Protein AF-X0W258-F1 (afdb_monomer)

Nearest PDB structures (foldseek):
  5zhn-assembly1_A  TM=9.318E-01  e=1.863E-03  Pseudomonas aeruginosa UCBPP-PA14
  5wyr-assembly1_A  TM=9.211E-01  e=2.615E-03  Pseudomonas aeruginosa UCBPP-PA14
  8fci-assembly1_A  TM=9.010E-01  e=1.015E-02  Mycobacterium avium
  8txa-assembly2_D  TM=9.564E-01  e=1.015E-02  Mycobacterium marinum
  8fch-assembly1_A  TM=9.146E-01  e=1.747E-02  Mycobacterium avium

Secondary structure (DSSP, 8-state):
--B-HHHHHHHHHHHHT-TT----S--S-------GGGEEEEEE-TTSPPP-HHHHHHHTT-SEEEEEE--TT-B-HHHHHH-

InterPro domains:
  IPR002649 tRNA (guanine-N1-)-methyltransferase TrmD [PTHR46417] (1-81)
  IPR016009 tRNA methyltransferase TRMD/TRM10-type domain [PF01746] (1-81)
  IPR029026 tRNA (guanine-N1-)-methyltransferase, N-terminal [G3DSA:3.40.1280.10] (1-83)
  IPR029028 Alpha/beta knot methyltransferases [SSF75217] (1-81)

Radius of gyration: 14.61 Å; Cα contacts (8 Å, |Δi|>4): 68; chains: 1; bounding box: 32×24×42 Å

Sequence (83 aa):
MVMKPEPIFEAVEYVRSYPDGHKQRHTLTGTGKVTKSQTKIILLTPQGKRLDQRLAKRFSKLKHLILICGHYEGVDERVRERL

Structure (mmCIF, N/CA/C/O backbone):
data_AF-X0W258-F1
#
_entry.id   AF-X0W258-F1
#
loop_
_atom_site.group_PDB
_atom_site.id
_atom_site.type_symbol
_atom_site.label_atom_id
_atom_site.label_alt_id
_atom_site.label_comp_id
_atom_site.label_asym_id
_atom_site.label_entity_id
_atom_site.label_seq_id
_atom_site.pdbx_PDB_ins_code
_atom_site.Cartn_x
_atom_site.Cartn_y
_atom_site.Cartn_z
_atom_site.occupancy
_atom_site.B_iso_or_equiv
_atom_site.auth_seq_id
_atom_site.auth_comp_id
_atom_site.auth_asym_id
_atom_site.auth_atom_id
_atom_site.pdbx_PDB_m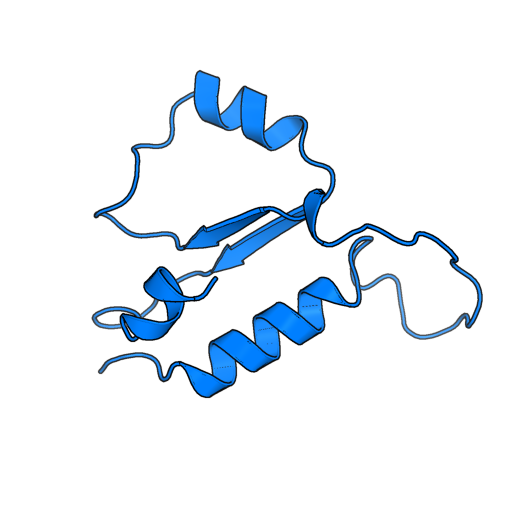odel_num
ATOM 1 N N . MET A 1 1 ? 12.207 2.736 -15.631 1.00 91.31 1 MET A N 1
ATOM 2 C CA . MET A 1 1 ? 12.610 2.567 -14.224 1.00 91.31 1 MET A CA 1
ATOM 3 C C . MET A 1 1 ? 11.495 1.906 -13.415 1.00 91.31 1 MET A C 1
ATOM 5 O O . MET A 1 1 ? 10.356 2.335 -13.453 1.00 91.31 1 MET A O 1
ATOM 9 N N . VAL A 1 2 ? 11.812 0.849 -12.666 1.00 96.12 2 VAL A N 1
ATOM 10 C CA . VAL A 1 2 ? 10.850 0.171 -11.775 1.00 96.12 2 VAL A CA 1
ATOM 11 C C . VAL A 1 2 ? 11.271 0.415 -10.332 1.00 96.12 2 VAL A C 1
ATOM 13 O O . VAL A 1 2 ? 12.459 0.313 -10.013 1.00 96.12 2 VAL A O 1
ATOM 16 N N . MET A 1 3 ? 10.322 0.762 -9.460 1.00 98.00 3 MET A N 1
ATOM 17 C CA . MET A 1 3 ? 10.615 0.935 -8.038 1.00 98.00 3 MET A CA 1
ATOM 18 C C . MET A 1 3 ? 10.989 -0.407 -7.410 1.00 98.00 3 MET A C 1
ATOM 20 O O . MET A 1 3 ? 10.259 -1.390 -7.543 1.00 98.00 3 MET A O 1
ATOM 24 N N . LYS A 1 4 ? 12.120 -0.424 -6.700 1.00 97.88 4 LYS A N 1
ATOM 25 C CA . LYS A 1 4 ? 12.598 -1.604 -5.982 1.00 97.88 4 LYS A CA 1
ATOM 26 C C . LYS A 1 4 ? 11.616 -2.002 -4.873 1.00 97.88 4 LYS A C 1
ATOM 28 O O . LYS A 1 4 ? 11.046 -1.116 -4.231 1.00 97.88 4 LYS A O 1
ATOM 33 N N . PRO A 1 5 ? 11.432 -3.303 -4.615 1.00 97.88 5 PRO A N 1
ATOM 34 C CA . PRO A 1 5 ? 10.503 -3.758 -3.591 1.00 97.88 5 PRO A CA 1
ATOM 35 C C . PRO A 1 5 ? 11.025 -3.542 -2.167 1.00 97.88 5 PRO A C 1
ATOM 37 O O . PRO A 1 5 ? 10.224 -3.264 -1.278 1.00 97.88 5 PRO A O 1
ATOM 40 N N . GLU A 1 6 ? 12.338 -3.638 -1.930 1.00 98.06 6 GLU A N 1
ATOM 41 C CA . GLU A 1 6 ? 12.911 -3.601 -0.577 1.00 98.06 6 GLU A CA 1
ATOM 42 C C . GLU A 1 6 ? 12.568 -2.296 0.168 1.00 98.06 6 GLU A C 1
ATOM 44 O O . GLU A 1 6 ? 11.992 -2.384 1.255 1.00 98.06 6 GLU A O 1
ATOM 49 N N . PRO A 1 7 ? 12.762 -1.094 -0.420 1.00 97.94 7 PRO A N 1
ATOM 50 C CA . PRO A 1 7 ? 12.398 0.156 0.250 1.00 97.94 7 PRO A CA 1
ATOM 51 C C . PRO A 1 7 ? 10.899 0.276 0.552 1.00 97.94 7 PRO A C 1
ATOM 53 O O . PRO A 1 7 ? 10.503 0.921 1.520 1.00 97.94 7 PRO A O 1
ATOM 56 N N . ILE A 1 8 ? 10.046 -0.337 -0.274 1.00 97.56 8 ILE A N 1
ATOM 57 C CA . ILE A 1 8 ? 8.592 -0.286 -0.090 1.00 97.56 8 ILE A CA 1
ATOM 58 C C . ILE A 1 8 ? 8.174 -1.197 1.062 1.00 97.56 8 ILE A C 1
ATOM 60 O O . ILE A 1 8 ? 7.372 -0.781 1.896 1.00 97.56 8 ILE A O 1
ATOM 64 N N . PHE A 1 9 ? 8.735 -2.406 1.154 1.00 97.31 9 PHE A N 1
ATOM 65 C CA . PHE A 1 9 ? 8.488 -3.293 2.291 1.00 97.31 9 PHE A CA 1
ATOM 66 C C . PHE A 1 9 ? 8.929 -2.655 3.611 1.00 97.31 9 PHE A C 1
ATOM 68 O O . PHE A 1 9 ? 8.163 -2.662 4.576 1.00 97.31 9 PHE A O 1
ATOM 75 N N . GLU A 1 10 ? 10.117 -2.047 3.641 1.00 96.62 10 GLU A N 1
ATOM 76 C CA . GLU A 1 10 ? 10.623 -1.344 4.823 1.00 96.62 10 GLU A CA 1
ATOM 77 C C . GLU A 1 10 ? 9.713 -0.180 5.230 1.00 96.62 10 GLU A C 1
ATOM 79 O O . GLU A 1 10 ? 9.344 -0.060 6.400 1.00 96.62 10 GLU A O 1
ATOM 84 N N . ALA A 1 11 ? 9.281 0.643 4.269 1.00 95.44 11 ALA A N 1
ATOM 85 C CA . ALA A 1 11 ? 8.378 1.758 4.536 1.00 95.44 11 ALA A CA 1
ATOM 86 C C . ALA A 1 11 ? 7.014 1.290 5.067 1.00 95.44 11 ALA A C 1
ATOM 88 O O . ALA A 1 11 ? 6.465 1.893 5.990 1.00 95.44 11 ALA A O 1
ATOM 89 N N . VAL A 1 12 ? 6.462 0.208 4.516 1.00 93.75 12 VAL A N 1
ATOM 90 C CA . VAL A 1 12 ? 5.164 -0.331 4.940 1.00 93.75 12 VAL A CA 1
ATOM 91 C C . VAL A 1 12 ? 5.237 -0.910 6.349 1.00 93.75 12 VAL A C 1
ATOM 93 O O . VAL A 1 12 ? 4.362 -0.610 7.164 1.00 93.75 12 VAL A O 1
ATOM 96 N N . GLU A 1 13 ? 6.273 -1.688 6.675 1.00 91.88 13 GLU A N 1
ATOM 97 C CA . GLU A 1 13 ? 6.455 -2.201 8.039 1.00 91.88 13 GLU A CA 1
ATOM 98 C C . GLU A 1 13 ? 6.725 -1.066 9.035 1.00 91.88 13 GLU A C 1
ATOM 100 O O . GLU A 1 13 ? 6.158 -1.073 10.132 1.00 91.88 13 GLU A O 1
ATOM 105 N N . TYR A 1 14 ? 7.488 -0.040 8.635 1.00 90.56 14 TYR A N 1
ATOM 106 C CA . TYR A 1 14 ? 7.676 1.165 9.440 1.00 90.56 14 TYR A CA 1
ATOM 107 C C . TYR A 1 14 ? 6.337 1.839 9.755 1.00 90.56 14 TYR A C 1
ATOM 109 O O . TYR A 1 14 ? 5.988 1.972 10.924 1.00 90.56 14 TYR A O 1
ATOM 117 N N . VAL A 1 15 ? 5.536 2.199 8.747 1.00 89.06 15 VAL A N 1
ATOM 118 C CA . VAL A 1 15 ? 4.234 2.869 8.943 1.00 89.06 15 VAL A CA 1
ATOM 119 C C . VAL A 1 15 ? 3.280 2.001 9.762 1.00 89.06 15 VAL A C 1
ATOM 121 O O . VAL A 1 15 ? 2.574 2.494 10.639 1.00 89.06 15 VAL A O 1
ATOM 124 N N . ARG A 1 16 ? 3.289 0.687 9.536 1.00 86.50 16 ARG A N 1
ATOM 125 C CA . ARG A 1 16 ? 2.452 -0.259 10.276 1.00 86.50 16 ARG A CA 1
ATOM 126 C C . ARG A 1 16 ? 2.798 -0.338 11.766 1.00 86.50 16 ARG A C 1
ATOM 128 O O . ARG A 1 16 ? 1.923 -0.697 12.553 1.00 86.50 16 ARG A O 1
ATOM 135 N N . SER A 1 17 ? 4.018 0.026 12.166 1.00 83.56 17 SER A N 1
ATOM 136 C CA . SER A 1 17 ? 4.389 0.162 13.581 1.00 83.56 17 SER A CA 1
ATOM 137 C C . SER A 1 17 ? 3.823 1.425 14.258 1.00 83.56 17 SER A C 1
ATOM 139 O O . SER A 1 17 ? 3.810 1.490 15.486 1.00 83.56 17 SER A O 1
ATOM 141 N N . TYR A 1 18 ? 3.266 2.373 13.487 1.00 81.25 18 TYR A N 1
ATOM 142 C CA . TYR A 1 18 ? 2.654 3.624 13.967 1.00 81.25 18 TYR A CA 1
ATOM 143 C C . TYR A 1 18 ? 1.205 3.787 13.477 1.00 81.25 18 TYR A C 1
ATOM 145 O O . TYR A 1 18 ? 0.900 4.683 12.687 1.00 81.25 18 TYR A O 1
ATOM 153 N N . PRO A 1 19 ? 0.275 2.942 13.939 1.00 70.38 19 PRO A N 1
ATOM 154 C CA . PRO A 1 19 ? -1.074 2.900 13.384 1.00 70.38 19 PRO A CA 1
ATOM 155 C C . PRO A 1 19 ? -1.939 4.134 13.695 1.00 70.38 19 PRO A C 1
ATOM 157 O O . PRO A 1 19 ? -2.880 4.410 12.957 1.00 70.38 19 PRO A O 1
ATOM 160 N N . ASP A 1 20 ? -1.609 4.893 14.746 1.00 72.38 20 ASP A N 1
ATOM 161 C CA . ASP A 1 20 ? -2.260 6.167 15.096 1.00 72.38 20 ASP A CA 1
ATOM 162 C 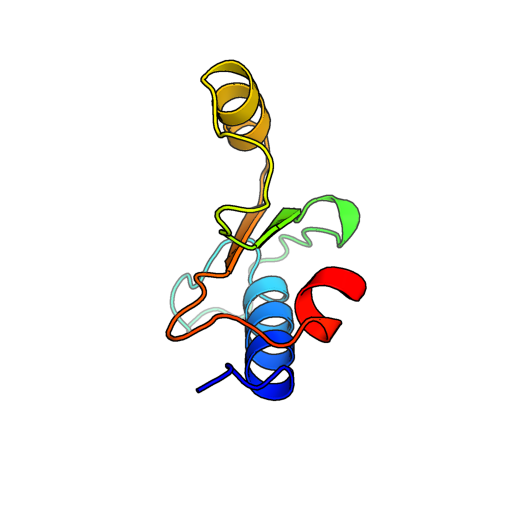C . ASP A 1 20 ? -1.539 7.393 14.483 1.00 72.38 20 ASP A C 1
ATOM 164 O O . ASP A 1 20 ? -1.802 8.542 14.857 1.00 72.38 20 ASP A O 1
ATOM 168 N N . GLY A 1 21 ? -0.625 7.153 13.533 1.00 65.69 21 GLY A N 1
ATOM 169 C CA . GLY A 1 21 ? 0.177 8.164 12.850 1.00 65.69 21 GLY A CA 1
ATOM 170 C C . GLY A 1 21 ? 1.441 8.593 13.604 1.00 65.69 21 GLY A C 1
ATOM 171 O O . GLY A 1 21 ? 1.737 8.150 14.714 1.00 65.69 21 GLY A O 1
ATOM 172 N N . HIS A 1 22 ? 2.204 9.499 12.984 1.00 60.47 22 HIS A N 1
ATOM 173 C CA . HIS A 1 22 ? 3.425 10.097 13.545 1.00 60.47 22 HIS A CA 1
ATOM 174 C C . HIS A 1 22 ? 3.062 11.238 14.512 1.00 60.47 22 HIS A C 1
ATOM 176 O O . HIS A 1 22 ? 3.355 12.408 14.271 1.00 60.47 22 HIS A O 1
ATO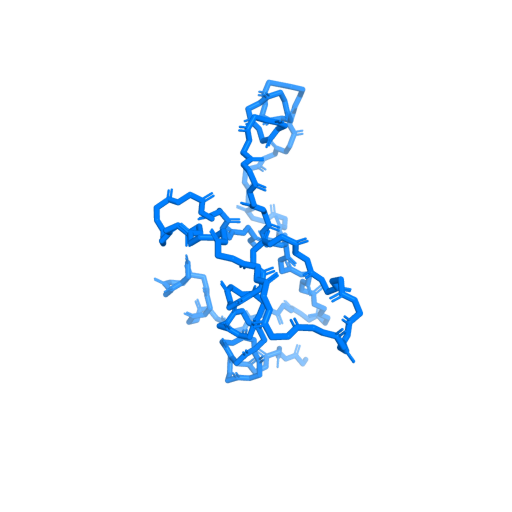M 182 N N . LYS A 1 23 ? 2.345 10.936 15.603 1.00 52.50 23 LYS A N 1
ATOM 183 C CA . LYS A 1 23 ? 2.209 11.901 16.704 1.00 52.50 23 LYS A CA 1
ATOM 184 C C . LYS A 1 23 ? 3.581 12.016 17.364 1.00 52.50 23 LYS A C 1
ATOM 186 O O . LYS A 1 23 ? 4.039 11.062 17.976 1.00 52.50 23 LYS A O 1
ATOM 191 N N . GLN A 1 24 ? 4.241 13.146 17.110 1.00 49.84 24 GLN A N 1
ATOM 192 C CA . GLN A 1 24 ? 5.496 13.646 17.681 1.00 49.84 24 GLN A CA 1
ATOM 193 C C . GLN A 1 24 ? 6.243 12.701 18.637 1.00 49.84 24 GLN A C 1
ATOM 195 O O . GLN A 1 24 ? 5.773 12.353 19.716 1.00 49.84 24 GLN A O 1
ATOM 200 N N . ARG A 1 25 ? 7.485 12.394 18.250 1.00 51.84 25 ARG A N 1
ATOM 201 C CA . ARG A 1 25 ? 8.539 11.743 19.038 1.00 51.84 25 ARG A CA 1
ATOM 202 C C . ARG A 1 25 ? 8.798 12.453 20.381 1.00 51.84 25 ARG A C 1
ATOM 204 O O . ARG A 1 25 ? 9.813 13.123 20.497 1.00 51.84 25 ARG A O 1
ATOM 211 N N . HIS A 1 26 ? 7.926 12.326 21.382 1.00 43.00 26 HIS A N 1
ATOM 212 C CA . HIS A 1 26 ? 8.266 12.559 22.792 1.00 43.00 26 HIS A CA 1
ATOM 213 C C . HIS A 1 26 ? 7.153 12.126 23.764 1.00 43.00 26 HIS A C 1
ATOM 215 O O . HIS A 1 26 ? 6.624 12.939 24.510 1.00 43.00 26 HIS A O 1
ATOM 221 N N . THR A 1 27 ? 6.751 10.855 23.781 1.00 35.38 27 THR A N 1
ATOM 222 C CA . THR A 1 27 ? 6.222 10.219 25.008 1.00 35.38 27 THR A CA 1
ATOM 223 C C . THR A 1 27 ? 6.114 8.715 24.800 1.00 35.38 27 THR A C 1
ATOM 225 O O . THR A 1 27 ? 5.420 8.228 23.913 1.00 35.38 27 THR A O 1
ATOM 228 N N . LEU A 1 28 ? 6.830 7.971 25.638 1.00 48.38 28 LEU A N 1
ATOM 229 C CA . LEU A 1 28 ? 6.790 6.516 25.751 1.00 48.38 28 LEU A CA 1
ATOM 230 C C . LEU A 1 28 ? 5.488 6.054 26.431 1.00 48.38 28 LEU A C 1
ATOM 232 O O . LEU A 1 28 ? 5.542 5.303 27.390 1.00 48.38 28 LEU A O 1
ATOM 236 N N . THR A 1 29 ? 4.312 6.516 26.008 1.00 47.50 29 THR A N 1
ATOM 237 C CA . THR A 1 29 ? 3.047 6.150 26.670 1.00 47.50 29 THR A CA 1
ATOM 238 C C . THR A 1 29 ? 1.858 6.339 25.728 1.00 47.50 29 THR A C 1
ATOM 240 O O . THR A 1 29 ? 1.185 7.363 25.727 1.00 47.50 29 THR A O 1
ATOM 243 N N . GLY A 1 30 ? 1.575 5.322 24.915 1.00 47.12 30 GLY A N 1
ATOM 244 C CA . GLY A 1 30 ? 0.414 5.316 24.024 1.00 47.12 30 GLY A CA 1
ATOM 245 C C . GLY A 1 30 ? 0.087 3.913 23.535 1.00 47.12 30 GLY A C 1
ATOM 246 O O . GLY A 1 30 ? 0.389 3.549 22.405 1.00 47.12 30 GLY A O 1
ATOM 247 N N . THR A 1 31 ? -0.485 3.091 24.408 1.00 47.22 31 THR A N 1
ATOM 248 C CA . THR A 1 31 ? -0.869 1.695 24.165 1.00 47.22 31 THR A CA 1
ATOM 249 C C . THR A 1 31 ? -2.150 1.587 23.326 1.00 47.22 31 THR A C 1
ATOM 251 O O . THR A 1 31 ? -3.189 1.133 23.793 1.00 47.22 31 THR A O 1
ATOM 254 N N . GLY A 1 32 ? -2.074 1.972 22.051 1.00 51.62 32 GLY A N 1
ATOM 255 C CA . GLY A 1 32 ? -3.076 1.667 21.025 1.00 51.62 32 GLY A CA 1
ATOM 256 C C . GLY A 1 32 ? -2.585 0.545 20.109 1.00 51.62 32 GLY A C 1
ATOM 257 O O . GLY A 1 32 ? -2.067 0.799 19.027 1.00 51.62 32 GLY A O 1
ATOM 258 N N . LYS A 1 33 ? -2.684 -0.724 20.528 1.00 51.34 33 LYS A N 1
ATOM 259 C CA . LYS A 1 33 ? -2.218 -1.865 19.713 1.00 51.34 33 LYS A CA 1
ATOM 260 C C . LYS A 1 33 ? -3.196 -2.134 18.562 1.00 51.34 33 LYS A C 1
ATOM 262 O O . LYS A 1 33 ? -4.057 -3.004 18.669 1.00 51.34 33 LYS A O 1
ATOM 267 N N . VAL A 1 34 ? -3.078 -1.404 17.454 1.00 57.00 34 VAL A N 1
ATOM 268 C CA . VAL A 1 34 ? -3.798 -1.755 16.220 1.00 57.00 34 VAL A CA 1
ATOM 269 C C . VAL A 1 34 ? -3.211 -3.053 15.679 1.00 57.00 34 VAL A C 1
ATOM 271 O O . VAL A 1 34 ? -2.007 -3.189 15.460 1.00 57.00 34 VAL A O 1
ATOM 274 N N . THR A 1 35 ? -4.066 -4.056 15.525 1.00 59.78 35 THR A N 1
ATOM 275 C CA . THR A 1 35 ? -3.646 -5.389 15.097 1.00 59.78 35 THR A CA 1
ATOM 276 C C . THR A 1 35 ? -3.460 -5.442 13.581 1.00 59.78 35 THR A C 1
ATOM 278 O O . THR A 1 35 ? -4.043 -4.659 12.826 1.00 59.78 35 THR A O 1
ATOM 281 N N . LYS A 1 36 ? -2.672 -6.419 13.112 1.00 59.50 36 LYS A N 1
ATOM 282 C CA . LYS A 1 36 ? -2.418 -6.671 11.681 1.00 59.50 36 LYS A CA 1
ATOM 283 C C . LYS A 1 36 ? -3.713 -6.777 10.854 1.00 59.50 36 LYS A C 1
ATOM 285 O O . LYS A 1 36 ? -3.707 -6.387 9.695 1.00 59.50 36 LYS A O 1
ATOM 290 N N . SER A 1 37 ? -4.826 -7.233 11.445 1.00 61.84 37 SER A N 1
ATOM 291 C CA . SER A 1 37 ? -6.114 -7.371 10.743 1.00 61.84 37 SER A CA 1
ATOM 292 C C . SER A 1 37 ? -6.893 -6.062 10.555 1.00 61.84 37 SER A C 1
ATOM 294 O O . SER A 1 37 ? -7.867 -6.048 9.806 1.00 61.84 37 SER A O 1
ATOM 296 N N . GLN A 1 38 ? -6.485 -4.964 11.201 1.00 74.00 38 GLN A N 1
ATOM 297 C CA . GLN A 1 38 ? -7.179 -3.671 11.120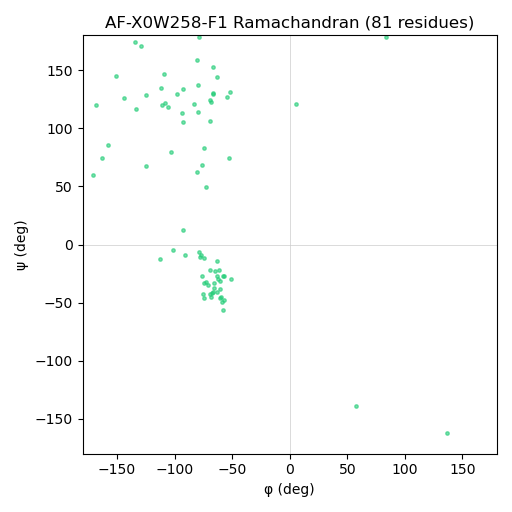 1.00 74.00 38 GLN A CA 1
ATOM 298 C C . GLN A 1 38 ? -6.515 -2.657 10.179 1.00 74.00 38 GLN A C 1
ATOM 300 O O . GLN A 1 38 ? -7.083 -1.590 9.948 1.00 74.00 38 GLN A O 1
ATOM 305 N N . THR A 1 39 ? -5.348 -2.987 9.618 1.00 88.31 39 THR A N 1
ATOM 306 C CA . THR A 1 39 ? -4.660 -2.154 8.621 1.00 88.31 39 THR A CA 1
ATOM 307 C C . THR A 1 39 ? -4.969 -2.662 7.222 1.00 88.31 39 THR A C 1
ATOM 309 O O . THR A 1 39 ? -4.806 -3.850 6.945 1.00 88.31 39 THR A O 1
ATOM 312 N N . LYS A 1 40 ? -5.388 -1.771 6.320 1.00 93.12 40 LYS A N 1
ATOM 313 C CA . LYS A 1 40 ? -5.544 -2.103 4.900 1.00 93.12 40 LYS A CA 1
ATOM 314 C C . LYS A 1 40 ? -4.455 -1.419 4.081 1.00 93.12 40 LYS A C 1
ATOM 316 O O . LYS A 1 40 ? -4.367 -0.195 4.087 1.00 93.12 40 LYS A O 1
ATOM 321 N N . ILE A 1 41 ? -3.663 -2.216 3.370 1.00 95.00 41 ILE A N 1
ATOM 322 C CA . ILE A 1 41 ? -2.650 -1.740 2.425 1.00 95.00 41 ILE A CA 1
ATOM 323 C C . ILE A 1 41 ? -3.287 -1.677 1.034 1.00 95.00 41 ILE A C 1
ATOM 325 O O . ILE A 1 41 ? -4.031 -2.581 0.641 1.00 95.00 41 ILE A O 1
ATOM 329 N N . ILE A 1 42 ? -3.071 -0.572 0.323 1.00 96.62 42 ILE A N 1
ATOM 330 C CA . ILE A 1 42 ? -3.647 -0.306 -0.995 1.00 96.62 42 ILE A CA 1
ATOM 331 C C . ILE A 1 42 ? -2.539 0.203 -1.912 1.00 96.62 42 ILE A C 1
ATOM 333 O O . ILE A 1 42 ? -2.005 1.288 -1.698 1.00 96.62 42 ILE A O 1
ATOM 337 N N . LEU A 1 43 ? -2.236 -0.553 -2.965 1.00 97.56 43 LEU A N 1
ATOM 338 C CA . LEU A 1 43 ? -1.413 -0.079 -4.073 1.00 97.56 43 LEU A CA 1
ATOM 339 C C . LEU A 1 43 ? -2.283 0.709 -5.057 1.00 97.56 43 LEU A C 1
ATOM 341 O O . LEU A 1 43 ? -3.254 0.176 -5.598 1.00 97.56 43 LEU A O 1
ATOM 345 N N . LEU A 1 44 ? -1.939 1.975 -5.290 1.00 97.25 44 LEU A N 1
ATOM 346 C CA . LEU A 1 44 ? -2.603 2.802 -6.294 1.00 97.25 44 LEU A CA 1
ATOM 347 C C . LEU A 1 44 ? -2.052 2.447 -7.678 1.00 97.25 44 LEU A C 1
ATOM 349 O O . LEU A 1 44 ? -0.877 2.663 -7.963 1.00 97.25 44 LEU A O 1
ATOM 353 N 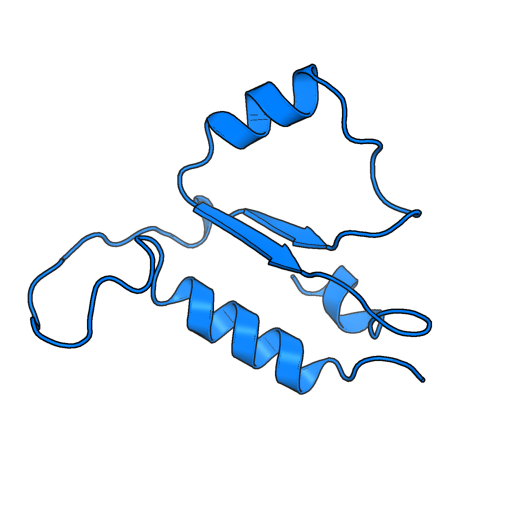N . THR A 1 45 ? -2.899 1.875 -8.533 1.00 95.50 45 THR A N 1
ATOM 354 C CA . THR A 1 45 ? -2.524 1.432 -9.882 1.00 95.50 45 THR A CA 1
ATOM 355 C C . THR A 1 45 ? -3.725 1.491 -10.831 1.00 95.50 45 THR A C 1
ATOM 357 O O . THR A 1 45 ? -4.846 1.195 -10.402 1.00 95.50 45 THR A O 1
ATOM 360 N N . PRO A 1 46 ? -3.528 1.825 -12.123 1.00 94.69 46 PRO A N 1
ATOM 361 C CA . PRO A 1 46 ? -4.591 1.780 -13.131 1.00 94.69 46 PRO A CA 1
ATOM 362 C C . PRO A 1 46 ? -5.177 0.375 -13.340 1.00 94.69 46 PRO A C 1
ATOM 364 O O . PRO A 1 46 ? -6.310 0.250 -13.791 1.00 94.69 46 PRO A O 1
ATOM 367 N N . GLN A 1 47 ? -4.440 -0.682 -12.982 1.00 94.50 47 GLN A N 1
ATOM 368 C CA . GLN A 1 47 ? -4.912 -2.072 -13.049 1.00 94.50 47 GLN A CA 1
ATOM 369 C C . GLN A 1 47 ? -5.829 -2.454 -11.872 1.00 94.50 47 GLN A C 1
ATOM 371 O O . GLN A 1 47 ? -6.355 -3.565 -11.819 1.00 94.50 47 GLN A O 1
ATOM 376 N N . GLY A 1 48 ? -5.976 -1.566 -10.885 1.00 94.50 48 GLY A N 1
ATOM 377 C CA . GLY A 1 48 ? -6.739 -1.815 -9.671 1.00 94.50 48 GLY A CA 1
ATOM 378 C C . GLY A 1 48 ? -8.247 -1.668 -9.862 1.00 94.50 48 GLY A C 1
ATOM 379 O O . GLY A 1 48 ? -8.762 -1.291 -10.914 1.00 94.50 48 GLY A O 1
ATOM 380 N N . LYS A 1 49 ? -8.992 -1.924 -8.784 1.00 96.25 49 LYS A N 1
ATOM 381 C CA . LYS A 1 49 ? -10.432 -1.659 -8.767 1.00 96.25 49 LYS A CA 1
ATOM 382 C C . LYS A 1 49 ? -10.688 -0.150 -8.850 1.00 96.25 49 LYS A C 1
ATOM 384 O O . LYS A 1 49 ? -10.165 0.600 -8.029 1.00 96.25 49 LYS A O 1
ATOM 389 N N . ARG A 1 50 ? -11.570 0.275 -9.766 1.00 97.56 50 ARG A N 1
ATOM 390 C CA . ARG A 1 50 ? -12.026 1.672 -9.852 1.00 97.56 50 ARG A CA 1
ATOM 391 C C . ARG A 1 50 ? -12.578 2.138 -8.502 1.00 97.56 50 ARG A C 1
ATOM 393 O O . ARG A 1 50 ? -13.466 1.496 -7.936 1.00 97.56 50 ARG A O 1
ATOM 400 N N . LEU A 1 51 ? -12.062 3.260 -8.008 1.00 97.94 51 LEU A N 1
ATOM 401 C CA . LEU A 1 51 ? -12.595 3.918 -6.823 1.00 97.94 51 LEU A CA 1
ATOM 402 C C . LEU A 1 51 ? -13.976 4.499 -7.147 1.00 97.94 51 LEU A C 1
ATOM 404 O O . LEU A 1 51 ? -14.131 5.269 -8.089 1.00 97.94 51 LEU A O 1
ATOM 408 N N . ASP A 1 52 ? -14.979 4.114 -6.365 1.00 98.38 52 ASP A N 1
ATOM 409 C CA . ASP A 1 52 ? -16.334 4.656 -6.426 1.00 98.38 52 ASP A CA 1
ATOM 410 C C . ASP A 1 52 ? -16.801 5.084 -5.026 1.00 98.38 52 ASP A C 1
ATOM 412 O O . ASP A 1 52 ? -16.157 4.793 -4.011 1.00 98.38 52 ASP A O 1
ATOM 416 N N . GLN A 1 53 ? -17.947 5.765 -4.956 1.00 98.50 53 GLN A N 1
ATOM 417 C CA . GLN A 1 53 ? -18.479 6.284 -3.694 1.00 98.50 53 GLN A CA 1
ATOM 418 C C . GLN A 1 53 ? -18.765 5.177 -2.666 1.00 98.50 53 GLN A C 1
ATOM 420 O O . GLN A 1 53 ? -18.628 5.377 -1.455 1.00 98.50 53 GLN A O 1
ATOM 425 N N . ARG A 1 54 ? -19.139 3.979 -3.127 1.00 98.25 54 ARG A N 1
ATOM 426 C CA . ARG A 1 54 ? -19.403 2.829 -2.255 1.00 98.25 54 ARG A CA 1
ATOM 427 C C . ARG A 1 54 ? -18.108 2.318 -1.629 1.00 98.25 54 ARG A C 1
ATOM 429 O O . ARG A 1 54 ? -18.097 1.985 -0.442 1.00 98.25 54 ARG A O 1
ATOM 436 N N . LEU A 1 55 ? -17.032 2.238 -2.405 1.00 96.69 55 LEU A N 1
ATOM 437 C CA . LEU A 1 55 ? -15.715 1.836 -1.935 1.00 96.69 55 LEU A CA 1
ATOM 438 C C . LEU A 1 55 ? -15.129 2.890 -0.992 1.00 96.69 55 LEU A C 1
ATOM 440 O O . LEU A 1 55 ? -14.650 2.521 0.076 1.00 96.69 55 LEU A O 1
ATOM 444 N N . ALA A 1 56 ? -15.278 4.178 -1.310 1.00 97.25 56 ALA A N 1
ATOM 445 C CA . ALA A 1 56 ? -14.889 5.274 -0.423 1.00 97.25 56 ALA A CA 1
ATOM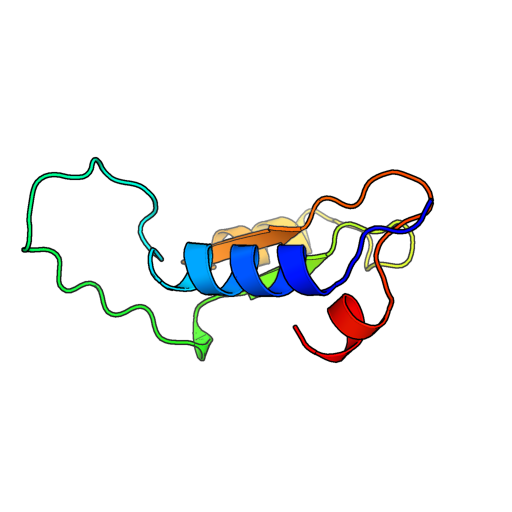 446 C C . ALA A 1 56 ? -15.597 5.185 0.942 1.00 97.25 56 ALA A C 1
ATOM 448 O O . ALA A 1 56 ? -14.938 5.189 1.980 1.00 97.25 56 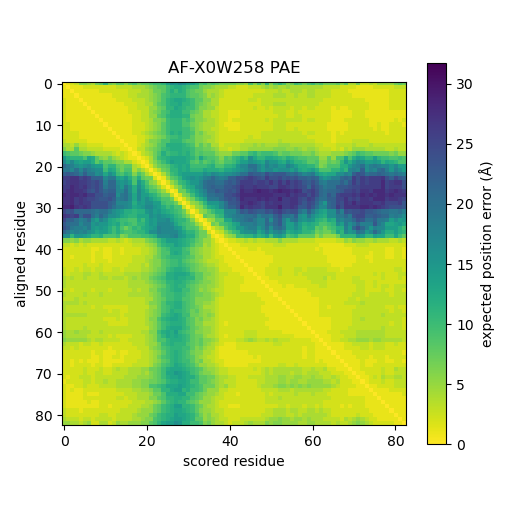ALA A O 1
ATOM 449 N N . LYS A 1 57 ? -16.923 4.969 0.963 1.00 98.00 57 LYS A N 1
ATOM 450 C CA . LYS A 1 57 ? -17.703 4.771 2.204 1.00 98.00 57 LYS A CA 1
ATOM 451 C C . LYS A 1 57 ? -17.290 3.524 2.994 1.00 98.00 57 LYS A C 1
ATOM 453 O O . LYS A 1 57 ? -17.492 3.454 4.205 1.00 98.00 57 LYS A O 1
ATOM 458 N N . ARG A 1 58 ? -16.759 2.496 2.327 1.00 95.56 58 ARG A N 1
ATOM 459 C CA . ARG A 1 58 ? -16.179 1.332 3.012 1.00 95.56 58 ARG A CA 1
ATOM 460 C C . ARG A 1 58 ? -14.826 1.672 3.623 1.00 95.56 58 ARG A C 1
ATOM 462 O O . ARG A 1 58 ? -14.586 1.302 4.766 1.00 95.56 58 ARG A O 1
ATOM 469 N N . PHE A 1 59 ? -13.963 2.350 2.872 1.00 94.81 59 PHE A N 1
ATOM 470 C CA . PHE A 1 59 ? -12.632 2.733 3.332 1.00 94.81 59 PHE A CA 1
ATOM 471 C C . PHE A 1 59 ? -12.681 3.745 4.477 1.00 94.81 59 PHE A C 1
ATOM 473 O O . PHE A 1 59 ? -11.896 3.614 5.406 1.00 94.81 59 PHE A O 1
ATOM 480 N N . SER A 1 60 ? -13.667 4.646 4.507 1.00 94.19 60 SER A N 1
ATOM 481 C CA . SER A 1 60 ? -13.846 5.612 5.602 1.00 94.19 60 SER A CA 1
ATOM 482 C C . SER A 1 60 ? -14.154 4.979 6.966 1.00 94.19 60 SER A C 1
ATOM 484 O O . SER A 1 60 ? -14.106 5.663 7.981 1.00 94.19 60 SER A O 1
ATOM 486 N N . LYS A 1 61 ? -14.524 3.692 7.005 1.00 93.06 61 LYS A N 1
ATOM 487 C CA . LYS A 1 61 ? -14.772 2.943 8.248 1.00 93.06 61 LYS A CA 1
ATOM 488 C C . LYS A 1 61 ? -13.526 2.227 8.770 1.00 93.06 61 LYS A C 1
ATOM 490 O O . LYS A 1 61 ? -13.573 1.637 9.847 1.00 93.06 61 LYS A O 1
ATOM 495 N N . LEU A 1 62 ? -12.448 2.199 7.988 1.00 89.81 62 LEU A N 1
ATOM 496 C CA . LEU A 1 62 ? -11.204 1.551 8.376 1.00 89.81 62 LEU A CA 1
ATOM 497 C C . LEU A 1 62 ? -10.424 2.476 9.306 1.00 89.81 62 LEU A C 1
ATOM 499 O O . LEU A 1 62 ? -10.333 3.675 9.063 1.00 89.81 62 LEU A O 1
ATOM 503 N N . LYS A 1 63 ? -9.860 1.901 10.372 1.00 87.38 63 LYS A N 1
ATOM 504 C CA . LYS A 1 63 ? -9.075 2.655 11.356 1.00 87.38 63 LYS A CA 1
ATOM 505 C C . LYS A 1 63 ? -7.713 3.075 10.815 1.00 87.38 63 LYS A C 1
ATOM 507 O O . LYS A 1 63 ? -7.212 4.121 11.199 1.00 87.38 63 LYS A O 1
ATOM 512 N N . HIS A 1 64 ? -7.127 2.256 9.941 1.00 89.69 64 HIS A N 1
ATOM 513 C CA . HIS A 1 64 ? -5.796 2.491 9.406 1.00 89.69 64 HIS A CA 1
ATOM 514 C C . HIS A 1 64 ? -5.710 2.059 7.936 1.00 89.69 64 HIS A C 1
ATOM 516 O O . HIS A 1 64 ? -6.051 0.926 7.574 1.00 89.69 64 HIS A O 1
ATOM 522 N N . LEU A 1 65 ? -5.262 2.986 7.091 1.00 92.44 65 LEU A N 1
ATOM 523 C CA . LEU A 1 65 ? -5.075 2.820 5.652 1.00 92.44 65 LEU A CA 1
ATOM 524 C C . LEU A 1 65 ? -3.632 3.176 5.296 1.00 92.44 65 LEU A C 1
ATOM 526 O O . LEU A 1 65 ? -3.178 4.266 5.630 1.00 92.44 65 LEU A O 1
ATOM 530 N N . ILE A 1 66 ? -2.949 2.293 4.572 1.00 94.31 66 ILE A N 1
ATOM 531 C CA . ILE A 1 66 ? -1.635 2.568 3.983 1.00 94.31 66 ILE A CA 1
ATOM 532 C C . ILE A 1 66 ? -1.815 2.630 2.469 1.00 94.31 66 ILE A C 1
ATOM 534 O O . ILE A 1 66 ? -2.261 1.658 1.859 1.00 94.31 66 ILE A O 1
ATOM 538 N N . LEU A 1 67 ? -1.485 3.772 1.869 1.00 96.69 67 LEU A N 1
ATOM 539 C CA . LEU A 1 67 ? -1.573 3.989 0.426 1.00 96.69 67 LEU A CA 1
ATOM 540 C C . LEU A 1 67 ? -0.163 3.985 -0.169 1.00 96.69 67 LEU A C 1
ATOM 542 O O . LEU A 1 67 ? 0.660 4.824 0.188 1.00 96.69 67 LEU A O 1
ATOM 546 N N . ILE A 1 68 ? 0.112 3.047 -1.071 1.00 97.50 68 ILE A N 1
ATOM 547 C CA . ILE A 1 68 ? 1.374 2.977 -1.810 1.00 97.50 68 ILE A CA 1
ATOM 548 C C . ILE A 1 68 ? 1.176 3.713 -3.135 1.00 97.50 68 ILE A C 1
ATOM 550 O O . ILE A 1 68 ? 0.401 3.278 -3.992 1.00 97.50 68 ILE A O 1
ATOM 554 N N . CYS A 1 69 ? 1.878 4.831 -3.291 1.00 96.69 69 CYS A N 1
ATOM 555 C CA . CYS A 1 69 ? 1.882 5.632 -4.509 1.00 96.69 69 CYS A CA 1
ATOM 556 C C . CYS A 1 69 ? 3.036 5.176 -5.406 1.00 96.69 69 CYS A C 1
ATOM 558 O O . CYS A 1 69 ? 4.196 5.469 -5.117 1.00 96.69 69 CYS A O 1
ATOM 560 N N . GLY A 1 70 ? 2.723 4.444 -6.476 1.00 94.44 70 GLY A N 1
ATOM 561 C CA . GLY A 1 70 ? 3.717 4.089 -7.486 1.00 94.44 70 GLY A CA 1
ATOM 562 C C . GLY A 1 70 ? 4.210 5.317 -8.257 1.00 94.44 70 GLY A C 1
ATOM 563 O O . GLY A 1 70 ? 3.484 6.297 -8.418 1.00 94.44 70 GLY A O 1
ATOM 564 N N . HIS A 1 71 ? 5.439 5.243 -8.757 1.00 95.88 71 HIS A N 1
ATOM 565 C CA . HIS A 1 71 ? 6.034 6.224 -9.664 1.00 95.88 71 HIS A CA 1
ATOM 566 C C . HIS A 1 71 ? 6.727 5.496 -10.824 1.00 95.88 71 HIS A C 1
ATOM 568 O O . HIS A 1 71 ? 6.838 4.268 -10.810 1.00 95.88 71 HIS A O 1
ATOM 574 N N . TYR A 1 72 ? 7.225 6.257 -11.802 1.00 95.88 72 TYR A N 1
ATOM 575 C CA . TYR A 1 72 ? 7.894 5.732 -12.994 1.00 95.88 72 TYR A CA 1
ATOM 576 C C . TYR A 1 72 ? 6.966 4.775 -13.762 1.00 95.88 72 TYR A C 1
ATOM 578 O O . TYR A 1 72 ? 5.773 5.041 -13.888 1.00 95.88 72 TYR A O 1
ATOM 586 N N . GLU A 1 73 ? 7.488 3.661 -14.265 1.00 95.00 73 GLU A N 1
ATOM 587 C CA . GLU A 1 73 ? 6.720 2.621 -14.947 1.00 95.00 73 GLU A CA 1
ATOM 588 C C . GLU A 1 73 ? 5.946 1.723 -13.971 1.00 95.00 73 GLU A C 1
ATOM 590 O O . GLU A 1 73 ? 5.108 0.929 -14.395 1.00 95.00 73 GLU A O 1
ATOM 595 N N . GLY A 1 74 ? 6.194 1.864 -12.667 1.00 93.81 74 GLY A N 1
ATOM 596 C CA . GLY A 1 74 ? 5.460 1.177 -11.620 1.00 93.81 74 GLY A CA 1
ATOM 597 C C . GLY A 1 74 ? 6.356 0.616 -10.526 1.00 93.81 74 GLY A C 1
ATOM 598 O O . GLY A 1 74 ? 7.513 0.999 -10.334 1.00 93.81 74 GLY A O 1
ATOM 599 N N . VAL A 1 75 ? 5.772 -0.316 -9.786 1.00 97.00 75 VAL A N 1
ATOM 600 C CA . VAL A 1 75 ? 6.398 -0.992 -8.656 1.00 97.00 75 VAL A CA 1
ATOM 601 C C . VAL A 1 75 ? 6.686 -2.436 -9.040 1.00 97.00 75 VAL A C 1
ATOM 603 O O . VAL A 1 75 ? 5.926 -3.032 -9.799 1.00 97.00 75 VAL A O 1
ATOM 606 N N . ASP A 1 76 ? 7.773 -2.993 -8.513 1.00 97.31 76 ASP A N 1
ATOM 607 C CA . ASP A 1 76 ? 8.056 -4.421 -8.622 1.00 97.31 76 ASP A 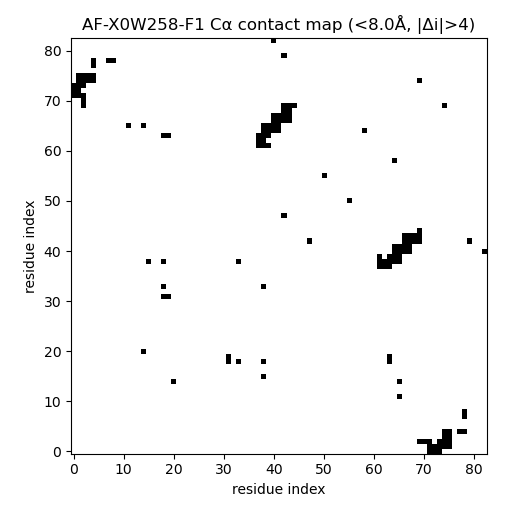CA 1
ATOM 608 C C . ASP A 1 76 ? 6.858 -5.273 -8.157 1.00 97.31 76 ASP A C 1
ATOM 610 O O . ASP A 1 76 ? 6.295 -5.059 -7.080 1.00 97.31 76 ASP A O 1
ATOM 614 N N . GLU A 1 77 ? 6.473 -6.254 -8.971 1.00 96.12 77 GLU A N 1
ATOM 615 C CA . GLU A 1 77 ? 5.271 -7.074 -8.781 1.00 96.12 77 GLU A CA 1
ATOM 616 C C . GLU A 1 77 ? 5.245 -7.811 -7.431 1.00 96.12 77 GLU A C 1
ATOM 618 O O . GLU A 1 77 ? 4.176 -8.006 -6.849 1.00 96.12 77 GLU A O 1
ATOM 623 N N . ARG A 1 78 ? 6.416 -8.118 -6.851 1.00 97.31 78 ARG A N 1
ATOM 624 C CA . ARG A 1 78 ? 6.524 -8.752 -5.526 1.00 97.31 78 ARG A CA 1
ATOM 625 C C . ARG A 1 78 ? 5.837 -7.939 -4.429 1.00 97.31 78 ARG A C 1
ATOM 627 O O . ARG A 1 78 ? 5.392 -8.517 -3.439 1.00 97.31 78 ARG A O 1
ATOM 634 N N . VAL A 1 79 ? 5.735 -6.618 -4.589 1.00 96.69 79 VAL A N 1
ATOM 635 C CA . VAL A 1 79 ? 4.992 -5.749 -3.664 1.00 96.69 79 VAL A CA 1
ATOM 636 C C . VAL A 1 79 ? 3.493 -6.050 -3.721 1.00 96.69 79 VAL A C 1
ATOM 638 O O . VAL A 1 79 ? 2.858 -6.116 -2.673 1.00 96.69 79 VAL A O 1
ATOM 641 N N . ARG A 1 80 ? 2.926 -6.275 -4.915 1.00 94.00 80 ARG A N 1
ATOM 642 C CA . ARG A 1 80 ? 1.499 -6.596 -5.096 1.00 94.00 80 ARG A CA 1
ATOM 643 C C . ARG A 1 80 ? 1.156 -8.003 -4.605 1.00 94.00 80 ARG A C 1
ATOM 645 O O . ARG A 1 80 ? 0.063 -8.212 -4.094 1.00 94.00 80 ARG A O 1
ATOM 652 N N . GLU A 1 81 ? 2.072 -8.954 -4.757 1.00 95.12 81 GLU A N 1
ATOM 653 C CA . GLU A 1 81 ? 1.857 -10.347 -4.346 1.00 95.12 81 GLU A CA 1
ATOM 654 C C . GLU A 1 81 ? 1.959 -10.566 -2.826 1.00 95.12 81 GLU A C 1
ATOM 656 O O . GLU A 1 81 ? 1.371 -11.516 -2.307 1.00 95.12 81 GLU A O 1
ATOM 661 N N . ARG A 1 82 ? 2.729 -9.731 -2.108 1.00 94.06 82 ARG A N 1
ATOM 662 C CA . ARG A 1 82 ? 3.111 -9.982 -0.702 1.00 94.06 82 ARG A CA 1
ATOM 663 C C . ARG A 1 82 ? 2.515 -9.029 0.341 1.00 94.06 82 ARG A C 1
ATOM 665 O O . ARG A 1 82 ? 2.640 -9.334 1.530 1.00 94.06 82 ARG A O 1
ATOM 672 N N . LEU A 1 83 ? 1.910 -7.906 -0.058 1.00 89.62 83 LEU A N 1
ATOM 673 C CA . LEU A 1 83 ? 1.282 -6.918 0.842 1.00 89.62 83 LEU A CA 1
ATOM 674 C C . LEU A 1 83 ? -0.244 -6.913 0.735 1.00 89.62 83 LEU A C 1
ATOM 676 O O . LEU A 1 83 ? -0.894 -6.763 1.797 1.00 89.62 83 LEU A O 1
#

Foldseek 3Di:
DAAEVPVVVVVVVVVLVPQVDCPDPDDPDDPPPDDPVLEDEEEDDPVDDDDDPVVVVVVVPGSGYHYHDADDVGYDCVNVVPD

Mean predicted aligned error: 6.71 Å

Organism: NCBI:txid412755

pLDDT: mean 85.15, std 17.77, range [35.38, 98.5]

Solvent-accessible surface area (backbone atoms only — not comparable to full-atom values): 5481 Å² total; per-residue (Å²): 106,66,41,66,46,66,69,51,53,53,50,51,56,53,51,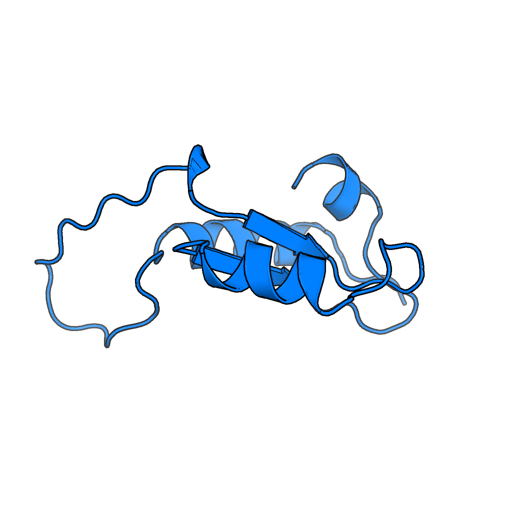62,76,37,62,88,51,90,73,68,101,80,73,101,76,78,93,71,84,72,51,83,89,53,52,46,71,41,74,61,52,95,89,48,81,82,88,44,75,69,54,50,63,54,54,74,71,52,82,30,77,46,77,43,81,62,52,85,82,27,60,40,63,68,50,75,77,74,102